Protein AF-A0A950VLW2-F1 (afdb_monomer_lite)

Sequence (105 aa):
MKRRVGLSLAAGWTAWSVLALGSAAAQPPGMRDIRKGRIESPTKTILARQSSNARPAVSETANPKVEPGKVHWHATFPEACAASARSGKPVLLFQMMGKLDDQFC

Structure (mmCIF, N/CA/C/O backbone):
data_AF-A0A950VLW2-F1
#
_entry.id   AF-A0A950VLW2-F1
#
loop_
_atom_site.group_PDB
_atom_site.id
_atom_site.type_symbol
_atom_site.label_atom_id
_atom_site.label_alt_id
_atom_site.label_comp_id
_atom_site.label_asym_id
_atom_site.label_entity_id
_atom_site.label_seq_id
_atom_site.pdbx_PDB_ins_code
_atom_site.Cartn_x
_atom_site.Cartn_y
_atom_site.Cartn_z
_atom_site.occupancy
_atom_site.B_iso_or_equiv
_atom_site.auth_seq_id
_atom_site.auth_comp_id
_atom_site.auth_asym_id
_atom_site.auth_atom_id
_atom_site.pdbx_PDB_model_num
ATOM 1 N N . MET A 1 1 ? 54.606 39.734 -4.221 1.00 42.56 1 MET A N 1
ATOM 2 C CA . MET A 1 1 ? 54.400 41.067 -3.605 1.00 42.56 1 MET A CA 1
ATOM 3 C C . MET A 1 1 ? 53.512 41.932 -4.504 1.00 42.56 1 MET A C 1
ATOM 5 O O . MET A 1 1 ? 53.988 42.391 -5.532 1.00 42.56 1 MET A O 1
ATOM 9 N N . LYS A 1 2 ? 52.242 42.162 -4.145 1.00 42.62 2 LYS A N 1
ATOM 10 C CA . LYS A 1 2 ? 51.434 43.318 -4.590 1.00 42.62 2 LYS A CA 1
ATOM 11 C C . LYS A 1 2 ? 50.285 43.522 -3.596 1.00 42.62 2 LYS A C 1
ATOM 13 O O . LYS A 1 2 ? 49.812 42.565 -2.993 1.00 42.62 2 LYS A O 1
ATOM 18 N N . ARG A 1 3 ? 50.014 44.792 -3.308 1.00 46.50 3 ARG A N 1
ATOM 19 C CA . ARG A 1 3 ? 49.496 45.327 -2.040 1.00 46.50 3 ARG A CA 1
ATOM 20 C C . ARG A 1 3 ? 47.963 45.349 -1.998 1.00 46.50 3 ARG A C 1
ATOM 22 O O . ARG A 1 3 ? 47.320 45.487 -3.031 1.00 46.50 3 ARG A O 1
ATOM 29 N N . ARG A 1 4 ? 47.430 45.255 -0.775 1.00 60.56 4 ARG A N 1
ATOM 30 C CA . ARG A 1 4 ? 46.036 45.525 -0.378 1.00 60.56 4 ARG A CA 1
ATOM 31 C C . ARG A 1 4 ? 45.715 47.020 -0.477 1.00 60.56 4 ARG A C 1
ATOM 33 O O . ARG A 1 4 ? 46.583 47.794 -0.094 1.00 60.56 4 ARG A O 1
ATOM 40 N N . VAL A 1 5 ? 44.467 47.360 -0.812 1.00 50.47 5 VAL A N 1
ATOM 41 C CA . VAL A 1 5 ? 43.607 48.442 -0.255 1.00 50.47 5 VAL A CA 1
ATOM 42 C C . VAL A 1 5 ? 42.168 48.008 -0.628 1.00 50.47 5 VAL A C 1
ATOM 44 O O . VAL A 1 5 ? 41.960 47.646 -1.778 1.00 50.47 5 VAL A O 1
ATOM 47 N N . GLY A 1 6 ? 41.178 47.791 0.247 1.00 38.91 6 GLY A N 1
ATOM 48 C CA . GLY A 1 6 ? 40.668 48.617 1.352 1.00 38.91 6 GLY A CA 1
ATOM 49 C C . GLY A 1 6 ? 39.480 49.436 0.809 1.00 38.91 6 GLY A C 1
ATOM 50 O O . GLY A 1 6 ? 39.698 50.318 -0.003 1.00 38.91 6 GLY A O 1
ATOM 51 N N . LEU A 1 7 ? 38.219 49.053 1.027 1.00 41.34 7 LEU A N 1
ATOM 52 C CA . LEU A 1 7 ? 37.386 49.314 2.216 1.00 41.34 7 LEU A CA 1
ATOM 53 C C . LEU A 1 7 ? 36.272 50.317 1.854 1.00 41.34 7 LEU A C 1
ATOM 55 O O . LEU A 1 7 ? 36.588 51.424 1.430 1.00 41.34 7 LEU A O 1
ATOM 59 N N . SER A 1 8 ? 35.010 49.928 2.081 1.00 39.44 8 SER A N 1
ATOM 60 C CA . SER A 1 8 ? 33.803 50.750 2.355 1.00 39.44 8 SER A CA 1
ATOM 61 C C . SER A 1 8 ? 32.583 50.082 1.712 1.00 39.44 8 SER A C 1
ATOM 63 O O . SER A 1 8 ? 32.702 49.549 0.620 1.00 39.44 8 SER A O 1
ATOM 65 N N . LEU A 1 9 ? 31.376 50.064 2.265 1.00 43.09 9 LEU A N 1
ATOM 66 C CA . LEU A 1 9 ? 30.793 50.591 3.497 1.00 43.09 9 LEU A CA 1
ATOM 67 C C . LEU A 1 9 ? 29.405 49.924 3.609 1.00 43.09 9 LEU A C 1
ATOM 69 O O . LEU A 1 9 ? 28.802 49.596 2.594 1.00 43.09 9 LEU A O 1
ATOM 73 N N . ALA A 1 10 ? 28.909 49.809 4.838 1.00 44.97 10 ALA A N 1
ATOM 74 C CA . ALA A 1 10 ? 27.494 49.907 5.203 1.00 44.97 10 ALA A CA 1
ATOM 75 C C . ALA A 1 10 ? 26.458 48.971 4.537 1.00 44.97 10 ALA A C 1
ATOM 77 O O . ALA A 1 10 ? 25.966 49.212 3.443 1.00 44.97 10 ALA A O 1
ATOM 78 N N . ALA A 1 11 ? 25.960 48.025 5.329 1.00 48.31 11 ALA A N 1
ATOM 79 C CA . ALA A 1 11 ? 24.532 47.705 5.391 1.00 48.31 11 ALA A CA 1
ATOM 80 C C . ALA A 1 11 ? 24.296 47.129 6.799 1.00 48.31 11 ALA A C 1
ATOM 82 O O . ALA A 1 11 ? 24.685 46.009 7.098 1.00 48.31 11 ALA A O 1
ATOM 83 N N . GLY A 1 12 ? 23.890 47.924 7.786 1.00 41.47 12 GLY A N 1
ATOM 84 C CA . GLY A 1 12 ? 22.609 48.617 7.770 1.00 41.47 12 GLY A CA 1
ATOM 85 C C . GLY A 1 12 ? 21.550 47.633 8.255 1.00 41.47 12 GLY A C 1
ATOM 86 O O . GLY A 1 12 ? 20.826 47.057 7.453 1.00 41.47 12 GLY A O 1
ATOM 87 N N . TRP A 1 13 ? 21.526 47.388 9.568 1.00 47.31 13 TRP A N 1
ATOM 88 C CA . TRP A 1 13 ? 20.476 46.620 10.228 1.00 47.31 13 TRP A CA 1
ATOM 89 C C . TRP A 1 13 ? 19.128 47.284 9.957 1.00 47.31 13 TRP A C 1
ATOM 91 O O . TRP A 1 13 ? 18.852 48.370 10.458 1.00 47.31 13 TRP A O 1
ATOM 101 N N . THR A 1 14 ? 18.285 46.615 9.182 1.00 51.91 14 THR A N 1
ATOM 102 C CA . THR A 1 14 ? 16.855 46.900 9.133 1.00 51.91 14 THR A CA 1
ATOM 103 C C . THR A 1 14 ? 16.127 45.603 9.443 1.00 51.91 14 THR A C 1
ATOM 105 O O . THR A 1 14 ? 15.955 44.716 8.614 1.00 51.91 14 THR A O 1
ATOM 108 N N . ALA A 1 15 ? 15.771 45.481 10.721 1.00 53.28 15 ALA A N 1
ATOM 109 C CA . ALA A 1 15 ? 14.591 44.741 11.133 1.00 53.28 15 ALA A CA 1
ATOM 110 C C . ALA A 1 15 ? 13.352 45.337 10.436 1.00 53.28 15 ALA A C 1
ATOM 112 O O . ALA A 1 15 ? 13.420 46.487 10.006 1.00 53.28 15 ALA A O 1
ATOM 113 N N . TRP A 1 16 ? 12.246 44.576 10.447 1.00 49.31 16 TRP A N 1
ATOM 114 C CA . TRP A 1 16 ? 10.880 44.838 9.929 1.00 49.31 16 TRP A CA 1
ATOM 115 C C . TRP A 1 16 ? 10.584 43.839 8.791 1.00 49.31 16 TRP A C 1
ATOM 117 O O . TRP A 1 16 ? 11.305 43.794 7.809 1.00 49.31 16 TRP A O 1
ATOM 127 N N . SER A 1 17 ? 9.608 42.935 8.835 1.00 53.38 17 SER A N 1
ATOM 128 C CA . SER A 1 17 ? 8.379 42.867 9.620 1.00 53.38 17 SER A CA 1
ATOM 129 C C . SER A 1 17 ? 7.907 41.412 9.698 1.00 53.38 17 SER A C 1
ATOM 131 O O . SER A 1 17 ? 7.774 40.745 8.673 1.00 53.38 17 SER A O 1
ATOM 133 N N . VAL A 1 18 ? 7.586 40.935 10.902 1.00 52.81 18 VAL A N 1
ATOM 134 C CA . VAL A 1 18 ? 6.759 39.735 11.083 1.00 52.81 18 VAL A CA 1
ATOM 135 C C . VAL A 1 18 ? 5.308 40.173 10.907 1.00 52.81 18 VAL A C 1
ATOM 137 O O . VAL A 1 18 ? 4.713 40.747 11.816 1.00 52.81 18 VAL A O 1
ATOM 140 N N . LEU A 1 19 ? 4.731 39.933 9.730 1.00 51.78 19 LEU A N 1
ATOM 141 C CA . LEU A 1 19 ? 3.282 40.010 9.544 1.00 51.78 19 LEU A CA 1
ATOM 142 C C . LEU A 1 19 ? 2.651 38.747 10.134 1.00 51.78 19 LEU A C 1
ATOM 144 O O . LEU A 1 19 ? 2.374 37.770 9.445 1.00 51.78 19 LEU A O 1
ATOM 148 N N . ALA A 1 20 ? 2.425 38.786 11.444 1.00 51.44 20 ALA A N 1
ATOM 149 C CA . ALA A 1 20 ? 1.442 37.941 12.097 1.00 51.44 20 ALA A CA 1
ATOM 150 C C . ALA A 1 20 ? 0.049 38.520 11.803 1.00 51.44 20 ALA A C 1
ATOM 152 O O . ALA A 1 20 ? -0.447 39.366 12.541 1.00 51.44 20 ALA A O 1
ATOM 153 N N . LEU A 1 21 ? -0.582 38.081 10.711 1.00 47.84 21 LEU A N 1
ATOM 154 C CA . LEU A 1 21 ? -2.006 38.315 10.470 1.00 47.84 21 LEU A CA 1
ATOM 155 C C . LEU A 1 21 ? -2.729 36.970 10.398 1.00 47.84 21 LEU A C 1
ATOM 157 O O . LEU A 1 21 ? -2.858 36.342 9.354 1.00 47.84 21 LEU A O 1
ATOM 161 N N . GLY A 1 22 ? -3.176 36.528 11.565 1.00 38.69 22 GLY A N 1
ATOM 162 C CA . GLY A 1 22 ? -3.974 35.323 11.741 1.00 38.69 22 GLY A CA 1
ATOM 163 C C . GLY A 1 22 ? -4.611 35.315 13.122 1.00 38.69 22 GLY A C 1
ATOM 164 O O . GLY A 1 22 ? -4.500 34.334 13.847 1.00 38.69 22 GLY A O 1
ATOM 165 N N . SER A 1 23 ? -5.212 36.441 13.522 1.00 49.28 23 SER A N 1
ATOM 166 C CA . SER A 1 23 ? -6.030 36.517 14.733 1.00 49.28 23 SER A CA 1
ATOM 167 C C . SER A 1 23 ? -7.317 35.730 14.486 1.00 49.28 23 SER A C 1
ATOM 169 O O . SER A 1 23 ? -8.307 36.256 13.978 1.00 49.28 23 SER A O 1
ATOM 171 N N . ALA A 1 24 ? -7.277 34.430 14.773 1.00 50.34 24 ALA A N 1
ATOM 172 C CA . ALA A 1 24 ? -8.477 33.628 14.919 1.00 50.34 24 ALA A CA 1
ATOM 173 C C . ALA A 1 24 ? -9.223 34.164 16.145 1.00 50.34 24 ALA A C 1
ATOM 175 O O . ALA A 1 24 ? -8.826 33.914 17.282 1.00 50.34 24 ALA A O 1
ATOM 176 N N . ALA A 1 25 ? -10.271 34.954 15.910 1.00 54.94 25 ALA A N 1
ATOM 177 C CA . ALA A 1 25 ? -11.155 35.416 16.965 1.00 54.94 25 ALA A CA 1
ATOM 178 C C . ALA A 1 25 ? -11.701 34.195 17.720 1.00 54.94 25 ALA A C 1
ATOM 180 O O . ALA A 1 25 ? -12.474 33.401 17.178 1.00 54.94 25 ALA A O 1
ATOM 181 N N . ALA A 1 26 ? -11.259 34.028 18.965 1.00 57.88 26 ALA A N 1
ATOM 182 C CA . ALA A 1 26 ? -11.798 33.039 19.879 1.00 57.88 26 ALA A CA 1
ATOM 183 C C . ALA A 1 26 ? -13.300 33.309 20.044 1.00 57.88 26 ALA A C 1
ATOM 185 O O . ALA A 1 26 ? -13.701 34.392 20.471 1.00 57.88 26 ALA A O 1
ATOM 186 N N . GLN A 1 27 ? -14.140 32.346 19.659 1.00 60.69 27 GLN A N 1
ATOM 187 C CA . GLN A 1 27 ? -15.580 32.472 19.856 1.00 60.69 27 GLN A CA 1
ATOM 188 C C . GLN A 1 27 ? -15.898 32.530 21.359 1.00 60.69 27 GLN A C 1
ATOM 190 O O . GLN A 1 27 ? -15.296 31.779 22.132 1.00 60.69 27 GLN A O 1
ATOM 195 N N . PRO A 1 28 ? -16.832 33.398 21.791 1.00 61.91 28 PRO A N 1
ATOM 196 C CA . PRO A 1 28 ? -17.180 33.525 23.198 1.00 61.91 28 PRO A CA 1
ATOM 197 C C . PRO A 1 28 ? -17.716 32.189 23.743 1.00 61.91 28 PRO A C 1
ATOM 199 O O . PRO A 1 28 ? -18.552 31.546 23.095 1.00 61.91 28 PRO A O 1
ATOM 202 N N . PRO A 1 29 ? -17.274 31.752 24.937 1.00 63.06 29 PRO A N 1
ATOM 203 C CA . PRO A 1 29 ? -17.792 30.550 25.570 1.00 63.06 29 PRO A CA 1
ATOM 204 C C . PRO A 1 29 ? -19.223 30.828 26.037 1.00 63.06 29 PRO A C 1
ATOM 206 O O . PRO A 1 29 ? -19.442 31.451 27.070 1.00 63.06 29 PRO A O 1
ATOM 209 N N . GLY A 1 30 ? -20.220 30.398 25.268 1.00 62.62 30 GLY A N 1
ATOM 210 C CA . GLY A 1 30 ? -21.606 30.553 25.713 1.00 62.62 30 GLY A CA 1
ATOM 211 C C . GLY A 1 30 ? -22.671 30.090 24.737 1.00 62.62 30 GLY A C 1
ATOM 212 O O . GLY A 1 30 ? -23.705 29.590 25.169 1.00 62.62 30 GLY A O 1
ATOM 213 N N . MET A 1 31 ? -22.422 30.164 23.430 1.00 60.81 31 MET A N 1
ATOM 214 C CA . MET A 1 31 ? -23.411 29.736 22.443 1.00 60.81 31 MET A CA 1
ATOM 215 C C . MET A 1 31 ? -22.973 28.417 21.818 1.00 60.81 31 MET A C 1
ATOM 217 O O . MET A 1 31 ? -22.295 28.376 20.794 1.00 60.81 31 MET A O 1
ATOM 221 N N . ARG A 1 32 ? -23.335 27.305 22.473 1.00 60.16 32 ARG A N 1
ATOM 222 C CA . ARG A 1 32 ? -23.293 25.996 21.813 1.00 60.16 32 ARG A CA 1
ATOM 223 C C . ARG A 1 32 ? -24.154 26.108 20.564 1.00 60.16 32 ARG A C 1
ATOM 225 O O . ARG A 1 32 ? -25.340 26.408 20.665 1.00 60.16 32 ARG A O 1
ATOM 232 N N . ASP A 1 33 ? -23.552 25.866 19.407 1.00 67.12 33 ASP A N 1
ATOM 233 C CA . ASP A 1 33 ? -24.291 25.756 18.159 1.00 67.12 33 ASP A CA 1
ATOM 234 C C . ASP A 1 33 ? -25.401 24.708 18.351 1.00 67.12 33 ASP A C 1
ATOM 236 O O . ASP A 1 33 ? -25.140 23.522 18.573 1.00 67.12 33 ASP A O 1
ATOM 240 N N . ILE A 1 34 ? -26.656 25.163 18.347 1.00 67.75 34 ILE A N 1
ATOM 241 C CA . ILE A 1 34 ? -27.836 24.335 18.632 1.00 67.75 34 ILE A CA 1
ATOM 242 C C . ILE A 1 34 ? -27.885 23.145 17.661 1.00 67.75 34 ILE A C 1
ATOM 244 O O . ILE A 1 34 ? -28.301 22.043 18.031 1.00 67.75 34 ILE A O 1
ATOM 248 N N . ARG A 1 35 ? -27.382 23.331 16.432 1.00 75.75 35 ARG A N 1
ATOM 249 C CA . ARG A 1 35 ? -27.306 22.273 15.417 1.00 75.75 35 ARG A CA 1
ATOM 250 C C . ARG A 1 35 ? -26.294 21.199 15.804 1.00 75.75 35 ARG A C 1
ATOM 252 O O . ARG A 1 35 ? -26.577 20.012 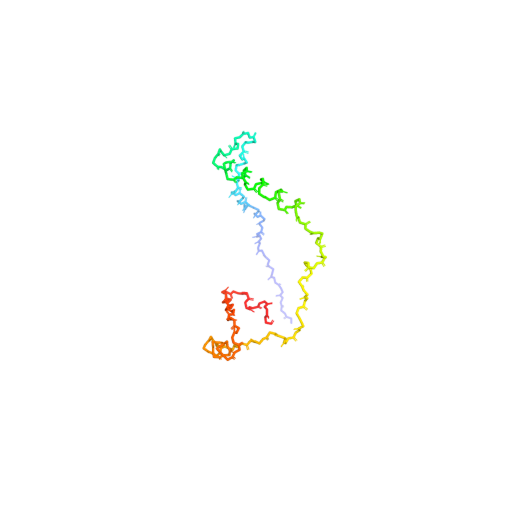15.656 1.00 75.75 35 ARG A O 1
ATOM 259 N N . LYS A 1 36 ? -25.160 21.605 16.377 1.00 77.19 36 LYS A N 1
ATOM 260 C CA . LYS A 1 36 ? -24.129 20.704 16.905 1.00 77.19 36 LYS A CA 1
ATOM 261 C C . LYS A 1 36 ? -24.655 19.898 18.093 1.00 77.19 36 LYS A C 1
ATOM 263 O O . LYS A 1 36 ? -24.474 18.683 18.138 1.00 77.19 36 LYS A O 1
ATOM 268 N N . GLY A 1 37 ? -25.404 20.536 18.995 1.00 73.25 37 GLY A N 1
ATOM 269 C CA . GLY A 1 37 ? -26.041 19.860 20.133 1.00 73.25 37 GLY A CA 1
ATOM 270 C C . GLY A 1 37 ? -26.978 18.716 19.722 1.00 73.25 37 GLY A C 1
ATOM 271 O O . GLY A 1 37 ? -26.971 17.658 20.355 1.00 73.25 37 GLY A O 1
ATOM 272 N N . ARG A 1 38 ? -27.722 18.889 18.620 1.00 83.00 38 ARG A N 1
ATOM 273 C CA . ARG A 1 38 ? -28.656 17.881 18.089 1.00 83.00 38 ARG A CA 1
ATOM 274 C C . ARG A 1 38 ? -27.969 16.605 17.596 1.00 83.00 38 ARG A C 1
ATOM 276 O O . ARG A 1 38 ? -28.572 15.542 17.663 1.00 83.00 38 ARG A O 1
ATOM 283 N N . ILE A 1 39 ? -26.731 16.706 17.116 1.00 80.62 39 ILE A N 1
ATOM 284 C CA . ILE A 1 39 ? -25.953 15.567 16.604 1.00 80.62 39 ILE A CA 1
ATOM 285 C C . ILE A 1 39 ? -25.119 14.949 17.727 1.00 80.62 39 ILE A C 1
ATOM 287 O O . ILE A 1 39 ? -25.069 13.730 17.889 1.00 80.62 39 ILE A O 1
ATOM 291 N N . GLU A 1 40 ? -24.482 15.783 18.547 1.00 85.88 40 GLU A N 1
ATOM 292 C CA . GLU A 1 40 ? -23.582 15.300 19.588 1.00 85.88 40 GLU A CA 1
ATOM 293 C C . GLU A 1 40 ? -24.302 14.581 20.719 1.00 85.88 40 GLU A C 1
ATOM 295 O O . GLU A 1 40 ? -23.761 13.620 21.254 1.00 85.88 40 GLU A O 1
ATOM 300 N N . SER A 1 41 ? -25.495 15.036 21.109 1.00 82.00 41 SER A N 1
ATOM 301 C CA . SER A 1 41 ? -26.221 14.423 22.221 1.00 82.00 41 SER A CA 1
ATOM 302 C C . SER A 1 41 ? -26.563 12.949 21.964 1.00 82.00 41 SER A C 1
ATOM 304 O O . SER A 1 41 ? -26.172 12.124 22.789 1.00 82.00 41 SER A O 1
ATOM 306 N N . PRO A 1 42 ? -27.224 12.568 20.850 1.00 84.81 42 PRO A N 1
ATOM 307 C CA . PRO A 1 42 ? -27.494 11.157 20.579 1.00 84.81 42 PRO A CA 1
ATOM 308 C C . PRO A 1 42 ? -26.202 10.361 20.358 1.00 84.81 42 PRO A C 1
ATOM 310 O O . PRO A 1 42 ? -26.096 9.230 20.828 1.00 84.81 42 PRO A O 1
ATOM 313 N N . THR A 1 43 ? -25.188 10.962 19.727 1.00 87.12 43 THR A N 1
ATOM 314 C CA . THR A 1 43 ? -23.886 10.311 19.508 1.00 87.12 43 THR A CA 1
ATOM 315 C C . THR A 1 43 ? -23.193 9.978 20.833 1.00 87.12 43 THR A C 1
ATOM 317 O O . THR A 1 43 ? -22.717 8.860 21.013 1.00 87.12 43 THR A O 1
ATOM 320 N N . LYS A 1 44 ? -23.193 10.903 21.802 1.00 86.75 44 LYS A N 1
ATOM 321 C CA . LYS A 1 44 ? -22.632 10.680 23.145 1.00 86.75 44 LYS A CA 1
ATOM 322 C C . LYS A 1 44 ? -23.359 9.558 23.880 1.00 86.75 44 LYS A C 1
ATOM 324 O O . LYS A 1 44 ? -22.703 8.733 24.507 1.00 86.75 44 LYS A O 1
ATOM 329 N N . THR A 1 45 ? -24.685 9.485 23.770 1.00 85.56 45 THR A N 1
ATOM 330 C CA . THR A 1 45 ? -25.475 8.401 24.374 1.00 85.56 45 THR A CA 1
ATOM 331 C C . THR A 1 45 ? -25.147 7.040 23.757 1.00 85.56 45 THR A C 1
ATOM 333 O O . THR A 1 45 ? -25.001 6.061 24.488 1.00 85.56 45 THR A O 1
ATOM 336 N N . ILE A 1 46 ? -24.995 6.968 22.430 1.00 87.25 46 ILE A N 1
ATOM 337 C CA . ILE A 1 46 ? -24.631 5.727 21.729 1.00 87.25 46 ILE A CA 1
ATOM 338 C C . ILE A 1 46 ? -23.228 5.271 22.141 1.00 87.25 46 ILE A C 1
ATOM 340 O O . ILE A 1 46 ? -23.061 4.116 22.527 1.00 87.25 46 ILE A O 1
ATOM 344 N N . LEU A 1 47 ? -22.251 6.182 22.134 1.00 86.06 47 LEU A N 1
ATOM 345 C CA . LEU A 1 47 ? -20.878 5.882 22.543 1.00 86.06 47 LEU A CA 1
ATOM 346 C C . LEU A 1 47 ? -20.811 5.427 24.003 1.00 86.06 47 LEU A C 1
ATOM 348 O O . LEU A 1 47 ? -20.212 4.397 24.284 1.00 86.06 47 LEU A O 1
ATOM 352 N N . ALA A 1 48 ? -21.485 6.126 24.920 1.00 83.12 48 ALA A N 1
ATOM 353 C CA . ALA A 1 48 ? -21.512 5.749 26.333 1.00 83.12 48 ALA A CA 1
ATOM 354 C C . ALA A 1 48 ? -22.088 4.339 26.545 1.00 83.12 48 ALA A C 1
ATOM 356 O O . ALA A 1 48 ? -21.532 3.548 27.306 1.00 83.12 48 ALA A O 1
ATOM 357 N N . ARG A 1 49 ? -23.164 3.995 25.825 1.00 84.44 49 ARG A N 1
ATOM 358 C CA . ARG A 1 49 ? -23.784 2.664 25.880 1.00 84.44 49 ARG A CA 1
ATOM 359 C C . ARG A 1 49 ? -22.904 1.572 25.263 1.00 84.44 49 ARG A C 1
ATOM 361 O O . ARG A 1 49 ? -22.901 0.440 25.741 1.00 84.44 49 ARG A O 1
ATOM 368 N N . GLN A 1 50 ? -22.173 1.886 24.196 1.00 80.12 50 GLN A N 1
ATOM 369 C CA . GLN A 1 50 ? -21.215 0.958 23.592 1.00 80.12 50 GLN A CA 1
ATOM 370 C C . GLN A 1 50 ? -20.007 0.731 24.503 1.00 80.12 50 GLN A C 1
ATOM 372 O O . GLN A 1 50 ? -19.572 -0.406 24.655 1.00 80.12 50 GLN A O 1
ATOM 377 N N . SER A 1 51 ? -19.514 1.780 25.164 1.00 72.00 51 SER A N 1
ATOM 378 C CA . SER A 1 51 ? -18.430 1.678 26.141 1.00 72.00 51 SER A CA 1
ATOM 379 C C . SER A 1 51 ? -18.828 0.872 27.379 1.00 72.00 51 SER A C 1
ATOM 381 O O . SER A 1 51 ? -18.002 0.12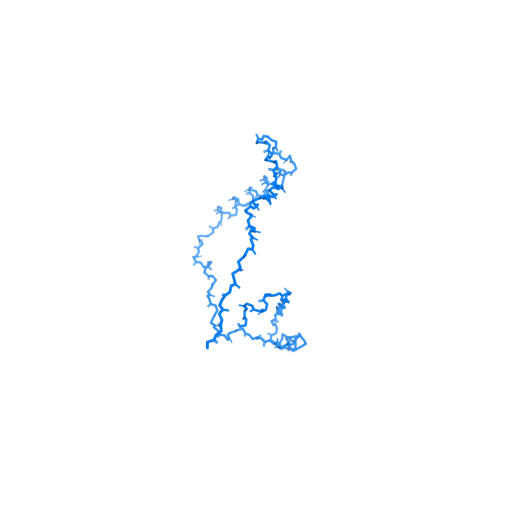3 27.886 1.00 72.00 51 SER A O 1
ATOM 383 N N . SER A 1 52 ? -20.078 0.963 27.851 1.00 69.94 52 SER A N 1
ATOM 384 C CA . SER A 1 52 ? -20.536 0.192 29.019 1.00 69.94 52 SER A CA 1
ATOM 385 C C . SER A 1 52 ? -20.757 -1.296 28.731 1.00 69.94 52 SER A C 1
ATOM 387 O O . SER A 1 52 ? -20.661 -2.112 29.640 1.00 69.94 52 SER A O 1
ATOM 389 N N . ASN A 1 53 ? -21.044 -1.654 27.474 1.00 67.25 53 ASN A N 1
ATOM 390 C CA . ASN A 1 53 ? -21.199 -3.044 27.025 1.00 67.25 53 ASN A CA 1
ATOM 391 C C . ASN A 1 53 ? -19.933 -3.606 26.363 1.00 67.25 53 ASN A C 1
ATOM 393 O O . ASN A 1 53 ? -19.963 -4.709 25.809 1.00 67.25 53 ASN A O 1
ATOM 397 N N . ALA A 1 54 ? -18.824 -2.866 26.397 1.00 61.75 54 ALA A N 1
ATOM 398 C CA . ALA A 1 54 ? -17.555 -3.365 25.911 1.00 61.75 54 ALA A CA 1
ATOM 399 C C . ALA A 1 54 ? -17.094 -4.508 26.828 1.00 61.75 54 ALA A C 1
ATOM 401 O O . ALA A 1 54 ? -16.728 -4.299 27.984 1.00 61.75 54 ALA A O 1
ATOM 402 N N . ARG A 1 55 ? -17.113 -5.736 26.295 1.00 66.25 55 ARG A N 1
ATOM 403 C CA . ARG A 1 55 ? -16.337 -6.866 26.826 1.00 66.25 55 ARG A CA 1
ATOM 404 C C . ARG A 1 55 ? -14.918 -6.350 27.115 1.00 66.25 55 ARG A C 1
ATOM 406 O O . ARG A 1 55 ? -14.418 -5.603 26.270 1.00 66.25 55 ARG A O 1
ATOM 413 N N . PRO A 1 56 ? -14.286 -6.693 28.261 1.00 59.41 56 PRO A N 1
ATOM 414 C CA . PRO A 1 56 ? -12.958 -6.192 28.597 1.00 59.41 56 PRO A CA 1
ATOM 415 C C . PRO A 1 56 ? -12.063 -6.353 27.380 1.00 59.41 56 PRO A C 1
ATOM 417 O O . PRO A 1 56 ? -11.955 -7.457 26.836 1.00 59.41 56 PRO A O 1
ATOM 420 N N . ALA A 1 57 ? -11.530 -5.224 26.912 1.00 60.78 57 ALA A N 1
ATOM 421 C CA . ALA A 1 57 ? -10.616 -5.200 25.797 1.00 60.78 57 ALA A CA 1
ATOM 422 C C . ALA A 1 57 ? -9.468 -6.129 26.176 1.00 60.78 57 ALA A C 1
ATOM 424 O O . ALA A 1 57 ? -8.655 -5.810 27.045 1.00 60.78 57 ALA A O 1
ATOM 425 N N . VAL A 1 58 ? -9.419 -7.296 25.533 1.00 59.47 58 VAL A N 1
ATOM 426 C CA . VAL A 1 58 ? -8.141 -7.957 25.312 1.00 59.47 58 VAL A CA 1
ATOM 427 C C . VAL A 1 58 ? -7.261 -6.841 24.758 1.00 59.47 58 VAL A C 1
ATOM 429 O O . VAL A 1 58 ? -7.700 -6.108 23.869 1.00 59.47 58 VAL A O 1
ATOM 432 N N . SER A 1 59 ? -6.115 -6.599 25.382 1.00 57.31 59 SER A N 1
ATOM 433 C CA . SER A 1 59 ? -5.167 -5.541 25.035 1.00 57.31 59 SER A CA 1
ATOM 434 C C . SER A 1 59 ? -4.541 -5.814 23.658 1.00 57.31 59 SER A C 1
ATOM 436 O O . SER A 1 59 ? -3.347 -6.063 23.537 1.00 57.31 59 SER A O 1
ATOM 438 N N . GLU A 1 60 ? -5.375 -5.837 22.626 1.00 58.84 60 GLU A N 1
ATOM 439 C CA . GLU A 1 60 ? -5.118 -6.302 21.264 1.00 58.84 60 GLU A CA 1
ATOM 440 C C . GLU A 1 60 ? -5.232 -5.155 20.252 1.00 58.84 60 GLU A C 1
ATOM 442 O O . GLU A 1 60 ? -5.165 -5.366 19.049 1.00 58.84 60 GLU A O 1
ATOM 447 N N . THR A 1 61 ? -5.309 -3.903 20.710 1.00 58.12 61 THR A N 1
ATOM 448 C CA . THR A 1 61 ? -4.984 -2.732 19.877 1.00 58.12 61 THR A CA 1
ATOM 449 C C . THR A 1 61 ? -3.474 -2.554 19.682 1.00 58.12 61 THR A C 1
ATOM 451 O O . THR A 1 61 ? -3.013 -1.488 19.279 1.00 58.12 61 THR A O 1
ATOM 454 N N . ALA A 1 62 ? -2.676 -3.591 19.927 1.00 65.50 62 ALA A N 1
ATOM 455 C CA . ALA A 1 62 ? -1.334 -3.663 19.384 1.00 65.50 62 ALA A CA 1
ATOM 456 C C . ALA A 1 62 ? -1.470 -4.036 17.905 1.00 65.50 62 ALA A C 1
ATOM 458 O O . ALA A 1 62 ? -1.611 -5.208 17.592 1.00 65.50 62 ALA A O 1
ATOM 459 N N . ASN A 1 63 ? -1.467 -3.054 16.995 1.00 69.88 63 ASN A N 1
ATOM 460 C CA . ASN A 1 63 ? -1.241 -3.327 15.575 1.00 69.88 63 ASN A CA 1
ATOM 461 C C . ASN A 1 63 ? 0.189 -3.881 15.459 1.00 69.88 63 ASN A C 1
ATOM 463 O O . ASN A 1 63 ? 1.137 -3.096 15.589 1.00 69.88 63 ASN A O 1
ATOM 467 N N . PRO A 1 64 ? 0.376 -5.208 15.337 1.00 76.25 64 PRO A N 1
ATOM 468 C CA . PRO A 1 64 ? 1.702 -5.787 15.417 1.00 76.25 64 PRO A CA 1
ATOM 469 C C . PRO A 1 64 ? 2.519 -5.254 14.243 1.00 76.25 64 PRO A C 1
ATOM 471 O O . PRO A 1 64 ? 2.046 -5.218 13.104 1.00 76.25 64 PRO A O 1
ATOM 474 N N . LYS A 1 65 ? 3.743 -4.797 14.521 1.00 80.62 65 LYS A N 1
ATOM 475 C CA . LYS A 1 65 ? 4.630 -4.298 13.473 1.00 80.62 65 LYS A CA 1
ATOM 476 C C . LYS A 1 65 ? 4.826 -5.410 12.447 1.00 80.62 65 LYS A C 1
ATOM 478 O O . LYS A 1 65 ? 5.217 -6.520 12.796 1.00 80.62 65 LYS A O 1
ATOM 483 N N . VAL A 1 66 ? 4.519 -5.112 11.191 1.00 77.81 66 VAL A N 1
ATOM 484 C CA . VAL A 1 66 ? 4.661 -6.089 10.115 1.00 77.81 66 VAL A CA 1
ATOM 485 C C . VAL A 1 66 ? 6.149 -6.304 9.853 1.00 77.81 66 VAL A C 1
ATOM 487 O O . VAL A 1 66 ? 6.898 -5.335 9.715 1.00 77.81 66 VAL A O 1
ATOM 490 N N . GLU A 1 67 ? 6.573 -7.565 9.786 1.00 85.38 67 GLU A N 1
ATOM 491 C CA . GLU A 1 67 ? 7.946 -7.907 9.412 1.00 85.38 67 GLU A CA 1
ATOM 492 C C . GLU A 1 67 ? 8.278 -7.362 8.008 1.00 85.38 67 GLU A C 1
ATOM 494 O O . GLU A 1 67 ? 7.432 -7.442 7.101 1.00 85.38 67 GLU A O 1
ATOM 499 N N . PRO A 1 68 ? 9.495 -6.827 7.789 1.00 84.19 68 PRO A N 1
ATOM 500 C CA . PRO A 1 68 ? 9.928 -6.377 6.471 1.00 84.19 68 PRO A CA 1
ATOM 501 C C . PRO A 1 68 ? 9.759 -7.474 5.408 1.00 84.19 68 PRO A C 1
ATOM 503 O O . PRO A 1 68 ? 10.020 -8.650 5.654 1.00 84.19 68 PRO A O 1
ATOM 506 N N . GLY A 1 69 ? 9.301 -7.100 4.211 1.00 84.81 69 GLY A N 1
ATOM 507 C CA . GLY A 1 69 ? 9.133 -8.028 3.082 1.00 84.81 69 GLY A CA 1
ATOM 508 C C . GLY A 1 69 ? 7.840 -8.856 3.083 1.00 84.81 69 GLY A C 1
ATOM 509 O O . GLY A 1 69 ? 7.583 -9.576 2.123 1.00 84.81 69 GLY A O 1
ATOM 510 N N . LYS A 1 70 ? 6.981 -8.738 4.105 1.00 83.69 70 LYS A N 1
ATOM 511 C CA . LYS A 1 70 ? 5.628 -9.335 4.081 1.00 83.69 70 LYS A CA 1
ATOM 512 C C . LYS A 1 70 ? 4.634 -8.568 3.207 1.00 83.69 70 LYS A C 1
ATOM 514 O O . LYS A 1 70 ? 3.554 -9.081 2.916 1.00 83.69 70 LYS A O 1
ATOM 519 N N . VAL A 1 71 ? 4.989 -7.352 2.797 1.00 87.81 71 VAL A N 1
ATOM 520 C CA . VAL A 1 71 ? 4.216 -6.558 1.842 1.00 87.81 71 VAL A CA 1
ATOM 521 C C . VAL A 1 71 ? 4.742 -6.841 0.440 1.00 87.81 71 VAL A C 1
ATOM 523 O O . VAL A 1 71 ? 5.906 -6.581 0.140 1.00 87.81 71 VAL A O 1
ATOM 526 N N . HIS A 1 72 ? 3.877 -7.387 -0.410 1.00 88.56 72 HIS A N 1
ATOM 527 C CA . HIS A 1 72 ? 4.179 -7.617 -1.818 1.00 88.56 72 HIS A CA 1
ATOM 528 C C . HIS A 1 72 ? 3.911 -6.335 -2.607 1.00 88.56 72 HIS A C 1
ATOM 530 O O . HIS A 1 72 ? 2.766 -6.025 -2.934 1.00 88.56 72 HIS A O 1
ATOM 536 N N . TRP A 1 73 ? 4.970 -5.578 -2.878 1.00 90.88 73 TRP A N 1
ATOM 537 C CA . TRP A 1 73 ? 4.904 -4.389 -3.721 1.00 90.88 73 TRP A CA 1
ATOM 538 C C . TRP A 1 73 ? 4.917 -4.791 -5.196 1.00 90.88 73 TRP A C 1
ATOM 540 O O . TRP A 1 73 ? 5.751 -5.590 -5.616 1.00 90.88 73 TRP A O 1
ATOM 550 N N . HIS A 1 74 ? 3.997 -4.226 -5.973 1.00 93.50 74 HIS A N 1
ATOM 551 C CA . HIS A 1 74 ? 3.943 -4.386 -7.424 1.00 93.50 74 HIS A CA 1
ATOM 552 C C . HIS A 1 74 ? 4.304 -3.059 -8.084 1.00 93.50 74 HIS A C 1
ATOM 554 O O . HIS A 1 74 ? 3.855 -2.006 -7.633 1.00 93.50 74 HIS A O 1
ATOM 560 N N . ALA A 1 75 ? 5.096 -3.109 -9.156 1.00 89.94 75 ALA A N 1
ATOM 561 C CA . ALA A 1 75 ? 5.579 -1.903 -9.829 1.00 89.94 75 ALA A CA 1
ATOM 562 C C . ALA A 1 75 ? 4.464 -1.174 -10.590 1.00 89.94 75 ALA A C 1
ATOM 564 O O . ALA A 1 75 ? 4.527 0.036 -10.794 1.00 89.94 75 ALA A O 1
ATOM 565 N N . THR A 1 76 ? 3.440 -1.912 -11.029 1.00 93.88 76 THR A N 1
ATOM 566 C CA . THR A 1 76 ? 2.346 -1.362 -11.829 1.00 93.88 76 THR A CA 1
ATOM 567 C C . THR A 1 76 ? 0.985 -1.815 -11.315 1.00 93.88 76 THR A C 1
ATOM 569 O O . THR A 1 76 ? 0.817 -2.919 -10.792 1.00 93.88 76 THR A O 1
ATOM 572 N N . PHE A 1 77 ? -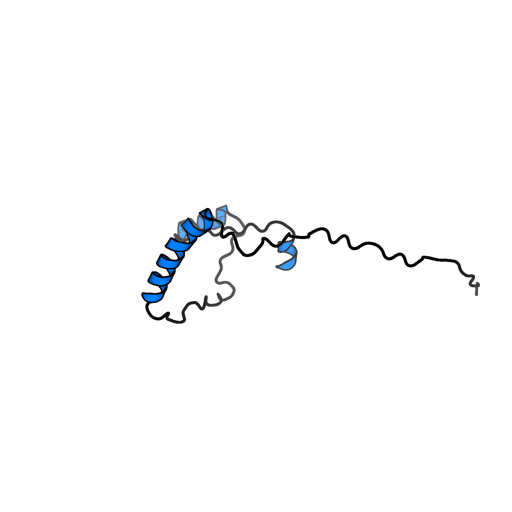0.022 -0.962 -11.504 1.00 94.12 77 PHE A N 1
ATOM 573 C CA . PHE A 1 77 ? -1.397 -1.268 -11.117 1.00 94.12 77 PHE A CA 1
ATOM 574 C C . PHE A 1 77 ? -1.973 -2.519 -11.818 1.00 94.12 77 PHE A C 1
ATOM 576 O O . PHE A 1 77 ? -2.551 -3.354 -11.119 1.00 94.12 77 PHE A O 1
ATOM 583 N N . PRO A 1 78 ? -1.779 -2.741 -13.139 1.00 96.88 78 PRO A N 1
ATOM 584 C CA . PRO A 1 78 ? -2.269 -3.955 -13.798 1.00 96.88 78 PRO A CA 1
ATOM 585 C C . PRO A 1 78 ? -1.691 -5.247 -13.207 1.00 96.88 78 PRO A C 1
ATOM 587 O O . PRO A 1 78 ? -2.407 -6.237 -13.053 1.00 96.88 78 PRO A O 1
ATOM 590 N N . GLU A 1 79 ? -0.412 -5.236 -12.830 1.00 96.50 79 GLU A N 1
ATOM 591 C CA . GLU A 1 79 ? 0.245 -6.378 -12.195 1.00 96.50 79 GLU A CA 1
ATOM 592 C C . GLU A 1 79 ? -0.359 -6.679 -10.813 1.00 96.50 79 GLU A C 1
ATOM 594 O O . GLU A 1 79 ? -0.685 -7.833 -10.513 1.00 96.50 79 GLU A O 1
ATOM 599 N N . ALA A 1 80 ? -0.597 -5.637 -10.007 1.00 96.38 80 ALA A N 1
ATOM 600 C CA . ALA A 1 80 ? -1.261 -5.761 -8.711 1.00 96.38 80 ALA A CA 1
ATOM 601 C C . ALA A 1 80 ? -2.680 -6.340 -8.849 1.00 96.38 80 ALA A C 1
ATOM 603 O O . ALA A 1 80 ? -3.068 -7.226 -8.085 1.00 96.38 80 ALA A O 1
ATOM 604 N N . CYS A 1 81 ? -3.442 -5.900 -9.855 1.00 97.25 81 CYS A N 1
ATOM 605 C CA . CYS A 1 81 ? -4.766 -6.447 -10.155 1.00 97.25 81 CYS A CA 1
ATOM 606 C C . CYS A 1 81 ? -4.707 -7.931 -10.546 1.00 97.25 81 CYS A C 1
ATOM 608 O O . CYS A 1 81 ? -5.517 -8.722 -10.064 1.00 97.25 81 CYS A O 1
ATOM 610 N N . ALA A 1 82 ? -3.733 -8.342 -11.362 1.00 97.44 82 ALA A N 1
ATOM 611 C CA . ALA A 1 82 ? -3.561 -9.747 -11.733 1.00 97.44 82 ALA A CA 1
ATOM 612 C C . ALA A 1 82 ? -3.173 -10.635 -10.530 1.00 97.44 82 ALA A C 1
ATOM 614 O O . ALA A 1 82 ? -3.605 -11.786 -10.429 1.00 97.44 82 ALA A O 1
ATOM 615 N N . ALA A 1 83 ? -2.363 -10.125 -9.598 1.00 95.88 83 ALA A N 1
ATOM 616 C CA . ALA A 1 83 ? -2.030 -10.820 -8.351 1.00 95.88 83 ALA A CA 1
ATOM 617 C C . ALA A 1 83 ? -3.226 -10.889 -7.381 1.00 95.88 83 ALA A C 1
ATOM 619 O O . ALA A 1 83 ? -3.477 -11.926 -6.760 1.00 95.88 83 ALA A O 1
ATOM 620 N N . SER A 1 84 ? -4.003 -9.810 -7.296 1.00 96.94 84 SER A N 1
ATOM 621 C CA . SER A 1 84 ? -5.253 -9.736 -6.537 1.00 96.94 84 SER A CA 1
ATOM 622 C C . SER A 1 84 ? -6.282 -10.748 -7.038 1.00 96.94 84 SER A C 1
ATOM 624 O O . SER A 1 84 ? -6.793 -11.529 -6.239 1.00 96.94 84 SER A O 1
ATOM 626 N N . ALA A 1 85 ? -6.495 -10.836 -8.354 1.00 97.56 85 ALA A N 1
ATOM 627 C CA . ALA A 1 85 ? -7.421 -11.794 -8.957 1.00 97.56 85 ALA A CA 1
ATOM 628 C C . ALA A 1 85 ? -7.062 -13.253 -8.624 1.00 97.56 85 ALA A C 1
ATOM 630 O O . ALA A 1 85 ? -7.944 -14.057 -8.335 1.00 97.56 85 ALA A O 1
ATOM 631 N N . ARG A 1 86 ? -5.765 -13.592 -8.609 1.00 96.62 86 ARG A N 1
ATOM 632 C CA . ARG A 1 86 ? -5.290 -14.938 -8.242 1.00 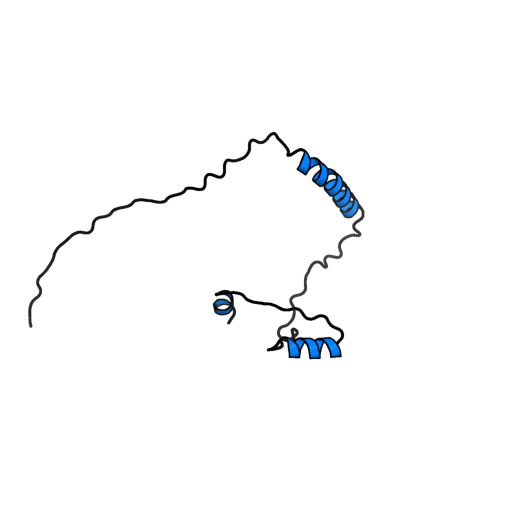96.62 86 ARG A CA 1
ATOM 633 C C . ARG A 1 86 ? -5.403 -15.236 -6.748 1.00 96.62 86 ARG A C 1
ATOM 635 O O . ARG A 1 86 ? -5.608 -16.384 -6.374 1.00 96.62 86 ARG A O 1
ATOM 642 N N . SER A 1 87 ? -5.217 -14.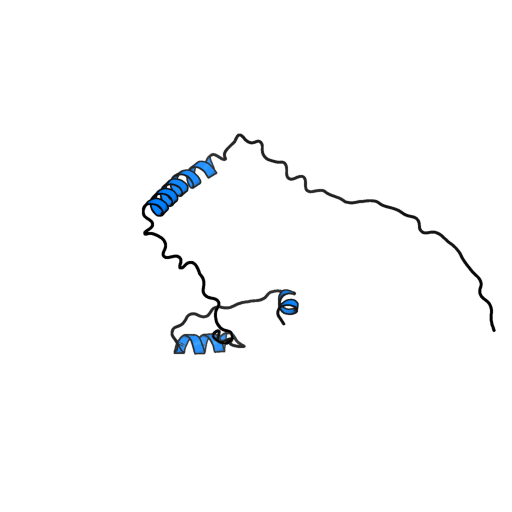230 -5.898 1.00 95.19 87 SER A N 1
ATOM 643 C CA . SER A 1 87 ? -5.182 -14.401 -4.439 1.00 95.19 87 SER A CA 1
ATOM 644 C C . SER A 1 87 ? -6.524 -14.164 -3.745 1.00 95.19 87 SER A C 1
ATOM 646 O O . SER A 1 87 ? -6.662 -14.514 -2.575 1.00 95.19 87 SER A O 1
ATOM 648 N N . GLY A 1 88 ? -7.487 -13.534 -4.424 1.00 96.69 88 GLY A N 1
ATOM 649 C CA . GLY A 1 88 ? -8.755 -13.087 -3.842 1.00 96.69 88 GLY A CA 1
ATOM 650 C C . GLY A 1 88 ? -8.614 -11.925 -2.849 1.00 96.69 88 GLY A C 1
ATOM 651 O O . GLY A 1 88 ? -9.571 -11.602 -2.150 1.00 96.69 88 GLY A O 1
ATOM 652 N N . LYS A 1 89 ? -7.431 -11.304 -2.747 1.00 95.00 89 LYS A N 1
ATOM 653 C CA . LYS A 1 89 ? -7.158 -10.202 -1.810 1.00 95.00 89 LYS A CA 1
ATOM 654 C C . LYS A 1 89 ? -7.359 -8.850 -2.497 1.00 95.00 89 LYS A C 1
ATOM 656 O O . LYS A 1 89 ? -6.950 -8.725 -3.648 1.00 95.00 89 LYS A O 1
ATOM 661 N N . PRO A 1 90 ? -7.925 -7.829 -1.833 1.00 95.50 90 PRO A N 1
ATOM 662 C CA . PRO A 1 90 ? -8.090 -6.503 -2.428 1.00 95.50 90 PRO A CA 1
ATOM 663 C C . PRO A 1 90 ? -6.740 -5.811 -2.675 1.00 95.50 90 PRO A C 1
ATOM 665 O O . PRO A 1 90 ? -5.765 -6.054 -1.962 1.00 95.50 90 PRO A O 1
ATOM 668 N N . VAL A 1 91 ? -6.697 -4.923 -3.671 1.00 96.25 91 VAL A N 1
ATOM 669 C CA . VAL A 1 91 ? -5.532 -4.071 -3.961 1.00 96.25 91 VAL A CA 1
ATOM 670 C C . VAL A 1 91 ? -5.600 -2.799 -3.115 1.00 96.25 91 VAL A C 1
ATOM 672 O O . VAL A 1 91 ? -6.635 -2.137 -3.075 1.00 96.25 91 VAL A O 1
ATOM 675 N N . LEU A 1 92 ? -4.481 -2.428 -2.490 1.00 94.25 92 LEU A N 1
ATOM 676 C CA . LEU A 1 92 ? -4.281 -1.113 -1.881 1.00 94.25 92 LEU A CA 1
ATOM 677 C C . LEU A 1 92 ? -3.355 -0.292 -2.781 1.00 94.25 92 LEU A C 1
ATOM 679 O O . LEU A 1 92 ? -2.207 -0.674 -3.000 1.00 94.25 92 LEU A O 1
ATOM 683 N N . LEU A 1 93 ? -3.864 0.818 -3.312 1.00 93.12 93 LEU A N 1
ATOM 684 C CA . LEU A 1 93 ? -3.097 1.738 -4.147 1.00 93.12 93 LEU A CA 1
ATOM 685 C C . LEU A 1 93 ? -2.624 2.922 -3.303 1.00 93.12 93 LEU A C 1
ATOM 687 O O . LEU A 1 93 ? -3.439 3.684 -2.787 1.00 93.12 93 LEU A O 1
ATOM 691 N N . PHE A 1 94 ? -1.308 3.095 -3.210 1.00 88.31 94 PHE A N 1
ATOM 692 C CA . PHE A 1 94 ? -0.691 4.276 -2.619 1.00 88.31 94 PHE A CA 1
ATOM 693 C C . PHE A 1 94 ? -0.214 5.185 -3.747 1.00 88.31 94 PHE A C 1
ATOM 695 O O . PHE A 1 94 ? 0.731 4.854 -4.457 1.00 88.31 94 PHE A O 1
ATOM 702 N N . GLN A 1 95 ? -0.883 6.321 -3.930 1.00 85.88 95 GLN A N 1
ATOM 703 C CA . GLN A 1 95 ? -0.422 7.360 -4.842 1.00 85.88 95 GLN A CA 1
ATOM 704 C C . GLN A 1 95 ? 0.314 8.419 -4.027 1.00 85.88 95 GLN A C 1
ATOM 706 O O . GLN A 1 95 ? -0.309 9.234 -3.348 1.00 85.88 95 GLN A O 1
ATOM 711 N N . MET A 1 96 ? 1.644 8.387 -4.065 1.00 81.00 96 MET A N 1
ATOM 712 C CA . MET A 1 96 ? 2.445 9.443 -3.455 1.00 81.00 96 MET A CA 1
ATOM 713 C C . MET A 1 96 ? 2.433 10.653 -4.391 1.00 81.00 96 MET A C 1
ATOM 715 O O . MET A 1 96 ? 2.736 10.545 -5.577 1.00 81.00 96 MET A O 1
ATOM 719 N N . MET A 1 97 ? 2.004 11.803 -3.876 1.00 77.12 97 MET A N 1
ATOM 720 C CA . MET A 1 97 ? 1.986 13.058 -4.623 1.00 77.12 97 MET A CA 1
ATOM 721 C C . MET A 1 97 ? 3.047 14.005 -4.055 1.00 77.12 97 MET A C 1
ATOM 723 O O . MET A 1 97 ? 3.008 14.348 -2.875 1.00 77.12 97 MET A O 1
ATOM 727 N N . GLY A 1 98 ? 3.962 14.477 -4.906 1.00 74.81 98 GLY A N 1
ATOM 728 C CA . GLY A 1 98 ? 4.927 15.532 -4.572 1.00 74.81 98 GLY A CA 1
ATOM 729 C C . GLY A 1 98 ? 6.248 15.043 -3.961 1.00 74.81 98 GLY A C 1
ATOM 730 O O . GLY A 1 98 ? 6.682 13.928 -4.211 1.00 74.81 98 GLY A O 1
ATOM 731 N N . LYS A 1 99 ? 6.893 15.907 -3.160 1.00 68.50 99 LYS A N 1
ATOM 732 C CA . LYS A 1 99 ? 8.248 15.731 -2.580 1.00 68.50 99 LYS A CA 1
ATOM 733 C C . LYS A 1 99 ? 8.376 14.652 -1.493 1.00 68.50 99 LYS A C 1
ATOM 735 O O . LYS A 1 99 ? 9.433 14.531 -0.882 1.00 68.50 99 LYS A O 1
ATOM 740 N N . LEU A 1 100 ? 7.305 13.920 -1.185 1.00 63.31 100 LEU A N 1
ATOM 741 C CA . LEU A 1 100 ? 7.347 12.903 -0.132 1.00 63.31 100 LEU A CA 1
ATOM 742 C C . LEU A 1 100 ? 8.211 11.698 -0.545 1.00 63.31 100 LEU A C 1
ATOM 744 O O . LEU A 1 100 ? 8.860 11.115 0.313 1.00 63.31 100 LEU A O 1
ATOM 748 N N . ASP A 1 101 ? 8.271 11.381 -1.845 1.00 64.31 101 ASP A N 1
ATOM 749 C CA . ASP A 1 101 ? 9.152 10.341 -2.406 1.00 64.31 101 ASP A CA 1
ATOM 750 C C . ASP A 1 101 ? 10.628 10.583 -2.043 1.00 64.31 101 ASP A C 1
ATOM 752 O O . ASP A 1 101 ? 11.315 9.664 -1.603 1.00 64.31 101 ASP A O 1
ATOM 756 N N . ASP A 1 102 ? 11.080 11.843 -2.101 1.00 62.59 102 ASP A N 1
ATOM 757 C CA . ASP A 1 102 ? 12.471 12.234 -1.824 1.00 62.59 102 ASP A CA 1
ATOM 758 C C . ASP A 1 102 ? 12.919 11.936 -0.376 1.00 62.59 102 ASP A C 1
ATOM 760 O O . ASP A 1 102 ? 14.114 11.948 -0.090 1.00 62.59 102 ASP A O 1
ATOM 764 N N . GLN A 1 103 ? 11.983 11.718 0.559 1.00 61.94 103 GLN A N 1
ATOM 765 C CA . GLN A 1 103 ? 12.274 11.482 1.983 1.00 61.94 103 GLN A CA 1
ATOM 766 C C . GLN A 1 103 ? 12.156 10.014 2.412 1.00 61.94 103 GLN A C 1
ATOM 768 O O . GLN A 1 103 ? 12.591 9.678 3.514 1.00 61.94 103 GLN A O 1
ATOM 773 N N . PHE A 1 104 ? 11.554 9.155 1.584 1.00 60.03 104 PHE A N 1
ATOM 774 C CA . PHE A 1 104 ? 11.364 7.729 1.880 1.00 60.03 104 PHE A CA 1
ATOM 775 C C . PHE A 1 104 ? 12.224 6.799 1.003 1.00 60.03 104 PHE A C 1
ATOM 777 O O . PHE A 1 104 ? 12.123 5.580 1.161 1.00 60.03 104 PHE A O 1
ATOM 784 N N . CYS A 1 105 ? 13.061 7.363 0.121 1.00 47.41 105 CYS A N 1
ATOM 785 C CA . CYS A 1 105 ? 14.112 6.655 -0.619 1.00 47.41 105 CYS A CA 1
ATOM 786 C C . CYS A 1 105 ? 15.376 6.428 0.223 1.00 47.41 105 CYS A C 1
ATOM 788 O O . CYS A 1 105 ? 15.778 7.358 0.960 1.00 47.41 105 CYS A O 1
#

Radius of gyration: 30.48 Å; chains: 1; bounding box: 83×66×43 Å

Secondary structure (DSSP, 8-state):
-------------------------PPPTT---HHHHHHHHHHHHHHHHHHHT-----S----PPPPTT-S---SSHHHHHHHHHHHTPPP------STTHHHH-

Foldseek 3Di:
DDDDDDDDDDDDDDDDDDPPDDPPPDDDPDDDPVVNVVVVVVVVVVVVVCVVPD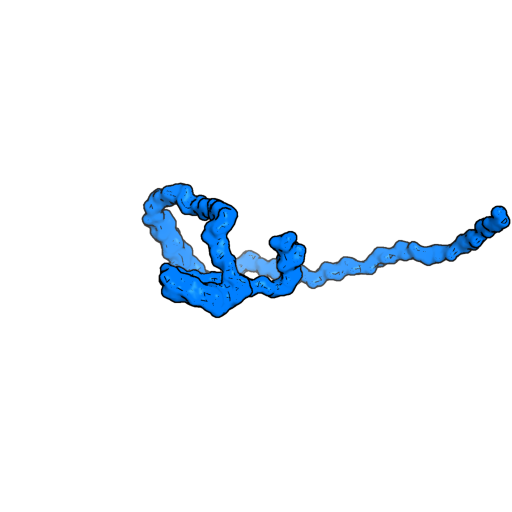DPDPPPVCPDPDDPPPDDDDPDPVVQVVVCVVVVHDDDDDDDDPDPVVVPD

pLDDT: mean 71.31, std 18.01, range [38.69, 97.56]